Protein AF-A0A820N587-F1 (afdb_monomer)

InterPro domains:
  IPR019580 Pre-mRNA-processing-splicing factor 8, U6-snRNA-binding [PF10596] (74-137)
  IPR027652 Pre-mRNA-processing-splicing factor 8 [PTHR11140] (1-137)

Foldseek 3Di:
DVQADDPVVQAVFQVVLVVVVVVVCVVCVVVVHDDDVVNCVVQQQGHFQRPVLVVDPCNVVVVPVPPVLVVLLCCVVVDVDDDPPSRDDCNRRNDNGDCPVVVVVVCVVCVHPVSVCVVDCVVVVVDPDPPPDDDDD

Solvent-accessible surface area (backbone atoms only — not comparable to full-atom values): 8534 Å² total; per-residue (Å²): 111,93,68,52,82,55,66,69,61,48,52,58,46,16,56,53,51,52,50,52,49,53,50,53,52,49,54,23,54,76,68,75,44,80,83,56,69,78,85,38,58,96,46,34,84,37,40,78,54,21,53,51,41,80,73,43,92,58,46,79,62,52,72,71,64,71,67,54,60,62,57,44,52,53,36,66,84,77,38,90,73,82,64,95,60,37,90,61,48,56,85,72,41,26,74,89,71,64,60,66,64,55,54,55,52,50,39,51,75,57,55,30,68,69,51,49,43,72,78,50,68,54,75,78,69,68,62,95,61,78,77,91,70,78,81,90,130

Sequence (137 aa):
YRYIMPWEAEFIDSQRVWAEYALKRQEANTQNKRLTLEDLEDSWDRGIPRINTLFQKDRHVLAYDKGWRVRTDFKQYQILKQNPFWWTHQRHDGKLWNLNNYRTDMIQALGGVEGILEHTLFKGTYFATWEGLFWEK

Radius of gyration: 21.22 Å; Cα contacts (8 Å, |Δi|>4): 85; chains: 1; bounding box: 51×33×61 Å

Nearest PDB structures (foldseek):
  8qzs-assembly1_A  TM=9.861E-01  e=3.759E-20  Homo sapiens
  8h6l-assembly1_5B  TM=9.838E-01  e=3.303E-20  Homo sapiens
  8h6j-assembly1_5B  TM=9.639E-01  e=1.284E-19  Homo sapiens
  7b9v-assembly1_A  TM=9.276E-01  e=9.403E-17  Saccharomyces cerevisiae
  6j6q-assembly1_A  TM=9.308E-01  e=5.390E-16  Saccharomyces cerevisiae S288C

Organism: NCBI:txid433720

pLDDT: mean 95.93, std 2.63, range [80.19, 98.25]

Secondary structure (DSSP, 8-state):
-TTS--HHHHHHHHHHHHHHHHHHHHHHHHTTPPP-SGGGGGGTT-TTTTGGGGG-TTHHHHTT--SHHHHHHGGGGT-SS--TTTT--HHHH------HHHHHHHHHHTTHHHHHHTTTTGGGGT-S-STT-----

Structure (mmCIF, N/CA/C/O backbone):
data_AF-A0A820N587-F1
#
_entry.id   AF-A0A820N587-F1
#
loop_
_atom_site.group_PDB
_atom_site.id
_atom_site.type_symbol
_atom_site.label_atom_id
_atom_site.label_alt_id
_atom_site.label_comp_id
_atom_site.label_asym_id
_atom_site.label_entity_id
_atom_site.label_seq_id
_atom_site.pdbx_PDB_ins_code
_atom_site.Cartn_x
_atom_site.Cartn_y
_atom_site.Cartn_z
_atom_site.occupancy
_atom_site.B_iso_or_equiv
_atom_site.auth_seq_id
_atom_site.auth_comp_id
_atom_site.auth_asym_id
_atom_site.auth_atom_id
_atom_site.pdbx_PDB_model_num
ATOM 1 N N . TYR A 1 1 ? 1.524 -13.114 -10.065 1.00 85.94 1 TYR A N 1
ATOM 2 C CA . TYR A 1 1 ? 1.015 -13.578 -8.756 1.00 85.94 1 TYR A CA 1
ATOM 3 C C . TYR A 1 1 ? 2.045 -13.439 -7.631 1.00 85.94 1 TYR A C 1
ATOM 5 O O . TYR A 1 1 ? 1.678 -12.941 -6.584 1.00 85.94 1 TYR A O 1
ATOM 13 N N . ARG A 1 2 ? 3.334 -13.766 -7.848 1.00 93.94 2 ARG A N 1
ATOM 14 C CA . ARG A 1 2 ? 4.412 -13.759 -6.826 1.00 93.94 2 ARG A CA 1
ATOM 15 C C . ARG A 1 2 ? 4.535 -12.510 -5.925 1.00 93.94 2 ARG A C 1
ATOM 17 O O . ARG A 1 2 ? 4.994 -12.638 -4.801 1.00 93.94 2 ARG A O 1
ATOM 24 N N . TYR A 1 3 ? 4.150 -11.328 -6.406 1.00 95.06 3 TYR A N 1
ATOM 25 C CA . TYR A 1 3 ? 4.301 -10.049 -5.688 1.00 95.06 3 TYR A CA 1
ATOM 26 C C . TYR A 1 3 ? 3.053 -9.609 -4.911 1.00 95.06 3 TYR A C 1
ATOM 28 O O . TYR A 1 3 ? 3.021 -8.505 -4.377 1.00 95.06 3 TYR A O 1
ATOM 36 N N . ILE A 1 4 ? 2.009 -10.439 -4.882 1.00 95.38 4 ILE A N 1
ATOM 37 C CA . ILE A 1 4 ? 0.808 -10.204 -4.081 1.00 95.38 4 ILE A CA 1
ATOM 38 C C . ILE A 1 4 ? 0.738 -11.327 -3.056 1.00 95.38 4 ILE A C 1
ATOM 40 O O . ILE A 1 4 ? 0.780 -12.502 -3.421 1.00 95.38 4 ILE A O 1
ATOM 44 N N . MET A 1 5 ? 0.652 -10.958 -1.780 1.00 95.06 5 MET A N 1
ATOM 45 C CA . MET A 1 5 ? 0.540 -11.932 -0.705 1.00 95.06 5 MET A CA 1
ATOM 46 C C . MET A 1 5 ? -0.827 -12.637 -0.779 1.00 95.06 5 MET A C 1
ATOM 48 O O . MET A 1 5 ? -1.844 -11.970 -0.990 1.00 95.06 5 MET A O 1
ATOM 52 N N . PRO A 1 6 ? -0.881 -13.972 -0.628 1.00 97.56 6 PRO A N 1
ATOM 53 C CA . PRO A 1 6 ? -2.147 -14.684 -0.516 1.00 97.56 6 PRO A CA 1
ATOM 54 C C . PRO A 1 6 ? -2.947 -14.224 0.707 1.00 97.56 6 PRO A C 1
ATOM 56 O O . PRO A 1 6 ? -2.376 -13.931 1.757 1.00 97.56 6 PRO A O 1
ATOM 59 N N . TRP A 1 7 ? -4.277 -14.236 0.597 1.00 97.75 7 TRP A N 1
ATOM 60 C CA . TRP A 1 7 ? -5.169 -13.812 1.681 1.00 97.75 7 TRP A CA 1
ATOM 61 C C . TRP A 1 7 ? -4.983 -14.603 2.975 1.00 97.75 7 TRP A C 1
ATOM 63 O O . TRP A 1 7 ? -5.013 -14.017 4.048 1.00 97.75 7 TRP A O 1
ATOM 73 N N . GLU A 1 8 ? -4.756 -15.914 2.888 1.00 97.94 8 GLU A N 1
ATOM 74 C CA . GLU A 1 8 ? -4.503 -16.751 4.065 1.00 97.94 8 GLU A CA 1
ATOM 75 C C . GLU A 1 8 ? -3.287 -16.256 4.862 1.00 97.94 8 GLU A C 1
ATOM 77 O O . GLU A 1 8 ? -3.376 -16.063 6.074 1.00 97.94 8 GLU A O 1
ATOM 82 N N . ALA A 1 9 ? -2.184 -15.958 4.170 1.00 97.06 9 ALA A N 1
ATOM 83 C CA . ALA A 1 9 ? -0.983 -15.412 4.790 1.00 97.06 9 ALA A CA 1
ATOM 84 C C . ALA A 1 9 ? -1.231 -14.013 5.380 1.00 97.06 9 ALA A C 1
ATOM 86 O O . ALA A 1 9 ? -0.821 -13.757 6.508 1.00 97.06 9 ALA A O 1
ATOM 87 N N . GLU A 1 10 ? -1.952 -13.140 4.669 1.00 97.69 10 GLU A N 1
ATOM 88 C CA . GLU A 1 10 ? -2.341 -11.814 5.175 1.00 97.69 10 GLU A CA 1
ATOM 89 C C . GLU A 1 10 ? -3.210 -11.901 6.440 1.00 97.69 10 GLU A C 1
ATOM 91 O O . GLU A 1 10 ? -3.024 -11.121 7.373 1.00 97.69 10 GLU A O 1
ATOM 96 N N . PHE A 1 11 ? -4.151 -12.848 6.514 1.00 98.25 11 PHE A N 1
ATOM 97 C CA . PHE A 1 11 ? -5.018 -13.010 7.683 1.00 98.25 11 PHE A CA 1
ATOM 98 C C . PHE A 1 11 ? -4.263 -13.542 8.898 1.00 98.25 11 PHE A C 1
ATOM 100 O O . PHE A 1 11 ? -4.426 -12.999 9.993 1.00 98.25 11 PHE A O 1
ATOM 107 N N . ILE A 1 12 ? -3.421 -14.561 8.708 1.00 98.06 12 ILE A N 1
ATOM 108 C CA . ILE A 1 12 ? -2.565 -15.103 9.772 1.00 98.06 12 ILE A CA 1
ATOM 109 C C . ILE A 1 12 ? -1.626 -14.009 10.282 1.00 98.06 12 ILE A C 1
ATOM 111 O O . ILE A 1 12 ? -1.506 -13.787 11.489 1.00 98.06 12 ILE A O 1
ATOM 115 N N . ASP A 1 13 ? -0.999 -13.279 9.362 1.00 97.56 13 ASP A N 1
ATOM 116 C CA . ASP A 1 13 ? -0.091 -12.205 9.721 1.00 97.56 13 ASP A CA 1
ATOM 117 C C . ASP A 1 13 ? -0.801 -11.054 10.434 1.00 97.56 13 ASP A C 1
ATOM 119 O O . ASP A 1 13 ? -0.298 -10.536 11.427 1.00 97.56 13 ASP A O 1
ATOM 123 N N . SER A 1 14 ? -2.003 -10.692 9.984 1.00 97.88 14 SER A N 1
ATOM 124 C CA . SER A 1 14 ? -2.812 -9.650 10.608 1.00 97.88 14 SER A CA 1
ATOM 125 C C . SER A 1 14 ? -3.123 -9.950 12.069 1.00 97.88 14 SER A C 1
ATOM 127 O O . SER A 1 14 ? -2.969 -9.069 12.914 1.00 97.88 14 SER A O 1
ATOM 129 N N . GLN A 1 15 ? -3.508 -11.187 12.394 1.00 97.44 15 GLN A N 1
ATOM 130 C CA . GLN A 1 15 ? -3.769 -11.578 13.782 1.00 97.44 15 GLN A CA 1
ATOM 131 C C . GLN A 1 15 ? -2.530 -11.381 14.658 1.00 97.44 15 GLN A C 1
ATOM 133 O O . GLN A 1 15 ? -2.620 -10.779 15.728 1.00 97.44 15 GLN A O 1
ATOM 138 N N . ARG A 1 16 ? -1.366 -11.830 14.176 1.00 97.12 16 ARG A N 1
ATOM 139 C CA . ARG A 1 16 ? -0.091 -11.680 14.882 1.00 97.12 16 ARG A CA 1
ATOM 140 C C . ARG A 1 16 ? 0.281 -10.208 15.070 1.00 97.12 16 ARG A C 1
ATOM 142 O O . ARG A 1 16 ? 0.550 -9.777 16.185 1.00 97.12 16 ARG A O 1
ATOM 149 N N . VAL A 1 17 ? 0.239 -9.432 13.993 1.00 97.19 17 VAL A N 1
ATOM 150 C CA . VAL A 1 17 ? 0.629 -8.018 13.961 1.00 97.19 17 VAL A CA 1
ATOM 151 C C . VAL A 1 17 ? -0.251 -7.164 14.880 1.00 97.19 17 VAL A C 1
ATOM 153 O O . VAL A 1 17 ? 0.259 -6.337 15.637 1.00 97.19 17 VAL A O 1
ATOM 156 N N . TRP A 1 18 ? -1.568 -7.384 14.878 1.00 97.69 18 TRP A N 1
ATOM 157 C CA . TRP A 1 18 ? -2.480 -6.658 15.766 1.00 97.69 18 TRP A CA 1
ATOM 158 C C . TRP A 1 18 ? -2.376 -7.102 17.232 1.00 97.69 18 TRP A C 1
ATOM 160 O O . TRP A 1 18 ? -2.539 -6.264 18.122 1.00 97.69 18 TRP A O 1
ATOM 170 N N . ALA A 1 19 ? -2.055 -8.372 17.502 1.00 97.19 19 ALA A N 1
ATOM 171 C CA . ALA A 1 19 ? -1.766 -8.843 18.857 1.00 97.19 19 ALA A CA 1
ATOM 172 C C . ALA A 1 19 ? -0.478 -8.212 19.415 1.00 97.19 19 ALA A C 1
ATOM 174 O O . ALA A 1 19 ? -0.480 -7.684 20.527 1.00 97.19 19 ALA A O 1
ATOM 175 N N . GLU A 1 20 ? 0.596 -8.183 18.620 1.00 96.25 20 GLU A N 1
ATOM 176 C CA . GLU A 1 20 ? 1.856 -7.516 18.971 1.00 96.25 20 GLU A CA 1
ATOM 177 C C . GLU A 1 20 ? 1.647 -6.014 19.218 1.00 96.25 20 GLU A C 1
ATOM 179 O O . GLU A 1 20 ? 2.131 -5.471 20.212 1.00 96.25 20 GLU A O 1
ATOM 184 N N . TYR A 1 21 ? 0.869 -5.340 18.362 1.00 96.56 21 TYR A N 1
ATOM 185 C CA . TYR A 1 21 ? 0.503 -3.936 18.562 1.00 96.56 21 TYR A CA 1
ATOM 186 C C . TYR A 1 21 ? -0.234 -3.707 19.890 1.00 96.56 21 TYR A C 1
ATOM 188 O O . TYR A 1 21 ? 0.055 -2.737 20.594 1.00 96.56 21 TYR A O 1
ATOM 196 N N . ALA A 1 22 ? -1.179 -4.582 20.251 1.00 96.12 22 ALA A N 1
ATOM 197 C CA . ALA A 1 22 ? -1.929 -4.460 21.499 1.00 96.12 22 ALA A CA 1
ATOM 198 C C . ALA A 1 22 ? -1.013 -4.561 22.731 1.00 96.12 22 ALA A C 1
ATOM 200 O O . ALA A 1 22 ? -1.146 -3.745 23.647 1.00 96.12 22 ALA A O 1
ATOM 201 N N . LEU A 1 23 ? -0.052 -5.492 22.715 1.00 96.12 23 LEU A N 1
ATOM 202 C CA . LEU A 1 23 ? 0.957 -5.641 23.769 1.00 96.12 23 LEU A CA 1
ATOM 203 C C . LEU A 1 23 ? 1.859 -4.405 23.862 1.00 96.12 23 LEU A C 1
ATOM 205 O O . LEU A 1 23 ? 1.931 -3.785 24.922 1.00 96.12 23 LEU A O 1
ATOM 209 N N . LYS A 1 24 ? 2.446 -3.964 22.740 1.00 95.06 24 LYS A N 1
ATOM 210 C CA . LYS A 1 24 ? 3.291 -2.755 22.689 1.00 95.06 24 LYS A CA 1
ATOM 211 C C . LYS A 1 24 ? 2.551 -1.515 23.192 1.00 95.06 24 LYS A C 1
ATOM 213 O O . LYS A 1 24 ? 3.102 -0.697 23.925 1.00 95.06 24 LYS A O 1
ATOM 218 N N . ARG A 1 25 ? 1.270 -1.371 22.839 1.00 94.94 25 ARG A N 1
ATOM 219 C CA . ARG A 1 25 ? 0.427 -0.271 23.323 1.00 94.94 25 ARG A CA 1
ATOM 220 C C . ARG A 1 25 ? 0.199 -0.348 24.834 1.00 94.94 25 ARG A C 1
ATOM 222 O O . ARG A 1 25 ? 0.192 0.691 25.492 1.00 94.94 25 ARG A O 1
ATOM 229 N N . GLN A 1 26 ? -0.012 -1.543 25.380 1.00 95.44 26 GLN A N 1
ATOM 230 C CA . GLN A 1 26 ? -0.169 -1.737 26.820 1.00 95.44 26 GLN A CA 1
ATOM 231 C C . GLN A 1 26 ? 1.123 -1.389 27.569 1.00 95.44 26 GLN A C 1
ATOM 233 O O . GLN A 1 26 ? 1.063 -0.650 28.547 1.00 95.44 26 GLN A O 1
ATOM 238 N N . GLU A 1 27 ? 2.275 -1.849 27.082 1.00 94.88 27 GLU A N 1
ATOM 239 C CA . GLU A 1 27 ? 3.596 -1.541 27.646 1.00 94.88 27 GLU A CA 1
ATOM 240 C C . GLU A 1 27 ? 3.929 -0.046 27.588 1.00 94.88 27 GLU A C 1
ATOM 242 O O . GLU A 1 27 ? 4.431 0.529 28.554 1.00 94.88 27 GLU A O 1
ATOM 247 N N . ALA A 1 28 ? 3.605 0.621 26.479 1.00 94.50 28 ALA A N 1
ATOM 248 C CA . ALA A 1 28 ? 3.775 2.065 26.365 1.00 94.50 28 ALA A CA 1
ATOM 249 C C . ALA A 1 28 ? 2.920 2.801 27.410 1.00 94.50 28 ALA A C 1
ATOM 251 O O . ALA A 1 28 ? 3.418 3.683 28.110 1.00 94.50 28 ALA A O 1
ATOM 252 N N . ASN A 1 29 ? 1.661 2.386 27.589 1.00 94.31 29 ASN A N 1
ATOM 253 C CA . ASN A 1 29 ? 0.768 2.977 28.584 1.00 94.31 29 ASN A CA 1
ATOM 254 C C . ASN A 1 29 ? 1.250 2.742 30.025 1.00 94.31 29 ASN A C 1
ATOM 256 O O . ASN A 1 29 ? 1.186 3.669 30.828 1.00 94.31 29 ASN A O 1
ATOM 260 N N . THR A 1 30 ? 1.753 1.549 30.371 1.00 95.75 30 THR A N 1
ATOM 261 C CA . THR A 1 30 ? 2.289 1.285 31.723 1.00 95.75 30 THR A CA 1
ATOM 262 C C . THR A 1 30 ? 3.548 2.099 32.009 1.00 95.75 30 THR A C 1
ATOM 264 O O . THR A 1 30 ? 3.764 2.516 33.144 1.00 95.75 30 THR A O 1
ATOM 267 N N . GLN A 1 31 ? 4.344 2.392 30.980 1.00 95.19 31 GLN A N 1
ATOM 268 C CA . GLN A 1 31 ? 5.505 3.279 31.068 1.00 95.19 31 GLN A CA 1
ATOM 269 C C . GLN A 1 31 ? 5.149 4.773 30.952 1.00 95.19 31 GLN A C 1
ATOM 271 O O . GLN A 1 31 ? 6.056 5.604 30.965 1.00 95.19 31 GLN A O 1
ATOM 276 N N . ASN A 1 32 ? 3.864 5.135 30.821 1.00 93.75 32 ASN A N 1
ATOM 277 C CA . ASN A 1 32 ? 3.400 6.496 30.510 1.00 93.75 32 ASN A CA 1
ATOM 278 C C . ASN A 1 32 ? 4.105 7.118 29.286 1.00 93.75 32 ASN A C 1
ATOM 280 O O . ASN A 1 32 ? 4.320 8.329 29.214 1.00 93.75 32 ASN A O 1
ATOM 284 N N . LYS A 1 33 ? 4.470 6.282 28.312 1.00 94.06 33 LYS A N 1
ATOM 285 C CA . LYS A 1 33 ? 5.069 6.681 27.042 1.00 94.06 33 LYS A CA 1
ATOM 286 C C . LYS A 1 33 ? 4.030 6.639 25.935 1.00 94.06 33 LYS A C 1
ATOM 288 O O . LYS A 1 33 ? 3.088 5.850 25.941 1.00 94.06 33 LYS A O 1
ATOM 293 N N . ARG A 1 34 ? 4.231 7.490 24.936 1.00 90.06 34 ARG A N 1
ATOM 294 C CA . ARG A 1 34 ? 3.460 7.447 23.699 1.00 90.06 34 ARG A CA 1
ATOM 295 C C . ARG A 1 34 ? 4.183 6.549 22.701 1.00 90.06 34 ARG A C 1
ATOM 297 O O . ARG A 1 34 ? 5.338 6.811 22.399 1.00 90.06 34 ARG A O 1
ATOM 304 N N . LEU A 1 35 ? 3.468 5.567 22.160 1.00 90.88 35 LEU A N 1
ATOM 305 C CA . LEU A 1 35 ? 3.946 4.730 21.059 1.00 90.88 35 LEU A CA 1
ATOM 306 C C . LEU A 1 35 ? 4.252 5.604 19.828 1.00 90.88 35 LEU A C 1
ATOM 308 O O . LEU A 1 35 ? 3.393 6.394 19.402 1.00 90.88 35 LEU A O 1
ATOM 312 N N . THR A 1 36 ? 5.462 5.492 19.286 1.00 89.44 36 THR A N 1
AT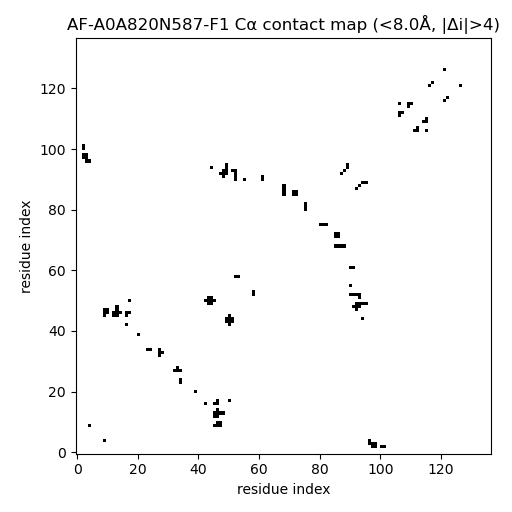OM 313 C CA . THR A 1 36 ? 5.916 6.261 18.118 1.00 89.44 36 THR A CA 1
ATOM 314 C C . THR A 1 36 ? 5.823 5.425 16.838 1.00 89.44 36 THR A C 1
ATOM 316 O O . THR A 1 36 ? 5.377 4.278 16.856 1.00 89.44 36 THR A O 1
ATOM 319 N N . LEU A 1 37 ? 6.170 6.027 15.693 1.00 86.88 37 LEU A N 1
ATOM 320 C CA . LEU A 1 37 ? 6.282 5.288 14.430 1.00 86.88 37 LEU A CA 1
ATOM 321 C C . LEU A 1 37 ? 7.406 4.244 14.477 1.00 86.88 37 LEU A C 1
ATOM 323 O O . LEU A 1 37 ? 7.238 3.159 13.931 1.00 86.88 37 LEU A O 1
ATOM 327 N N . GLU A 1 38 ? 8.520 4.580 15.128 1.00 89.12 38 GLU A N 1
ATOM 328 C CA . GLU A 1 38 ? 9.734 3.756 15.205 1.00 89.12 38 GLU A CA 1
ATOM 329 C C . GLU A 1 38 ? 9.438 2.406 15.873 1.00 89.12 38 GLU A C 1
ATOM 331 O O . GLU A 1 38 ? 9.885 1.362 15.409 1.00 89.12 38 GLU A O 1
ATOM 336 N N . ASP A 1 39 ? 8.566 2.398 16.886 1.00 89.12 39 ASP A N 1
ATOM 337 C CA . ASP A 1 39 ? 8.148 1.177 17.585 1.00 89.12 39 ASP A CA 1
ATOM 338 C C . ASP A 1 39 ? 7.390 0.175 16.683 1.00 89.12 39 ASP A C 1
ATOM 340 O O . ASP A 1 39 ? 7.192 -0.988 17.063 1.00 89.12 39 ASP A O 1
ATOM 344 N N . LEU A 1 40 ? 6.912 0.617 15.513 1.00 92.19 40 LEU A N 1
ATOM 345 C CA . LEU A 1 40 ? 6.059 -0.138 14.588 1.00 92.19 40 LEU A CA 1
ATOM 346 C C . LEU A 1 40 ? 6.622 -0.220 13.163 1.00 92.19 40 LEU A C 1
ATOM 348 O O . LEU A 1 40 ? 5.902 -0.632 12.253 1.00 92.19 40 LEU A O 1
ATOM 352 N N . GLU A 1 41 ? 7.882 0.155 12.950 1.00 90.75 41 GLU A N 1
ATOM 353 C CA . GLU A 1 41 ? 8.483 0.203 11.613 1.00 90.75 41 GLU A CA 1
ATOM 354 C C . GLU A 1 41 ? 8.467 -1.174 10.922 1.00 90.75 41 GLU A C 1
ATOM 356 O O . GLU A 1 41 ? 8.027 -1.295 9.776 1.00 90.75 41 GLU A O 1
ATOM 361 N N . ASP A 1 42 ? 8.780 -2.240 11.665 1.00 90.62 42 ASP A N 1
ATOM 362 C CA . ASP A 1 42 ? 8.779 -3.628 11.171 1.00 90.62 42 ASP A CA 1
ATOM 363 C C . ASP A 1 42 ? 7.401 -4.134 10.703 1.00 90.62 42 ASP A C 1
ATOM 365 O O . ASP A 1 42 ? 7.292 -5.109 9.948 1.00 90.62 42 ASP A O 1
ATOM 369 N N . SER A 1 43 ? 6.320 -3.510 11.181 1.00 93.25 43 SER A N 1
ATOM 370 C CA . SER A 1 43 ? 4.939 -3.900 10.884 1.00 93.25 43 SER A CA 1
ATOM 371 C C . SER A 1 43 ? 4.132 -2.821 10.169 1.00 93.25 43 SER A C 1
ATOM 373 O O . SER A 1 43 ? 2.921 -2.974 9.995 1.00 93.25 43 SER A O 1
ATOM 375 N N . TRP A 1 44 ? 4.798 -1.771 9.685 1.00 94.19 44 TRP A N 1
ATOM 376 C CA . TRP A 1 44 ? 4.169 -0.560 9.164 1.00 94.19 44 TRP A CA 1
ATOM 377 C C . TRP A 1 44 ? 3.123 -0.827 8.072 1.00 94.19 44 TRP A C 1
ATOM 379 O O . TRP A 1 44 ? 1.975 -0.382 8.165 1.00 94.19 44 TRP A O 1
ATOM 389 N N . ASP A 1 45 ? 3.498 -1.619 7.068 1.00 94.62 45 ASP A N 1
ATOM 390 C CA . ASP A 1 45 ? 2.652 -1.970 5.922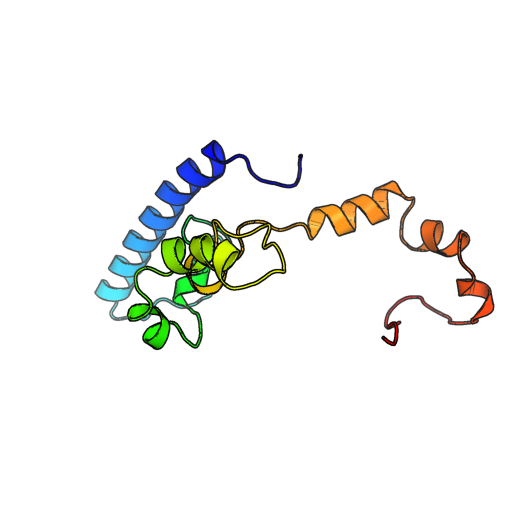 1.00 94.62 45 ASP A CA 1
ATOM 391 C C . ASP A 1 45 ? 1.935 -3.322 6.092 1.00 94.62 45 ASP A C 1
ATOM 393 O O . ASP A 1 45 ? 1.501 -3.925 5.109 1.00 94.62 45 ASP A O 1
ATOM 397 N N . ARG A 1 46 ? 1.796 -3.816 7.329 1.00 96.06 46 ARG A N 1
ATOM 398 C CA . ARG A 1 46 ? 1.211 -5.132 7.630 1.00 96.06 46 ARG A CA 1
ATOM 399 C C . ARG A 1 46 ? -0.136 -5.019 8.336 1.00 96.06 46 ARG A C 1
ATOM 401 O O . ARG A 1 46 ? -0.498 -3.976 8.884 1.00 96.06 46 ARG A O 1
ATOM 408 N N . GLY A 1 47 ? -0.878 -6.123 8.308 1.00 96.75 47 GLY A N 1
ATOM 409 C CA . GLY A 1 47 ? -2.184 -6.259 8.947 1.00 96.75 47 GLY A CA 1
ATOM 410 C C . GLY A 1 47 ? -3.366 -5.817 8.086 1.00 96.75 47 GLY A C 1
ATOM 411 O O . GLY A 1 47 ? -3.215 -5.108 7.090 1.00 96.75 47 GLY A O 1
ATOM 412 N N . ILE A 1 48 ? -4.554 -6.272 8.481 1.00 96.94 48 ILE A N 1
ATOM 413 C CA . ILE A 1 48 ? -5.847 -5.892 7.913 1.00 96.94 48 ILE A CA 1
ATOM 414 C C . ILE A 1 48 ? -6.767 -5.491 9.079 1.00 96.94 48 ILE A C 1
ATOM 416 O O . ILE A 1 48 ? -7.185 -6.366 9.840 1.00 96.94 48 ILE A O 1
ATOM 420 N N . PRO A 1 49 ? -7.114 -4.196 9.220 1.00 97.19 49 PRO A N 1
ATOM 421 C CA . PRO A 1 49 ? -6.577 -3.039 8.485 1.00 97.19 49 PRO A CA 1
ATOM 422 C C . PRO A 1 49 ? -5.057 -2.869 8.650 1.00 97.19 49 PRO A C 1
ATOM 424 O O . PRO A 1 49 ? -4.481 -3.393 9.603 1.00 97.19 49 PRO A O 1
ATOM 427 N N . ARG A 1 50 ? -4.402 -2.136 7.742 1.00 97.81 50 ARG A N 1
ATOM 428 C CA . ARG A 1 50 ? -2.954 -1.867 7.832 1.00 97.81 50 ARG A CA 1
ATOM 429 C C . ARG A 1 50 ? -2.628 -1.023 9.067 1.00 97.81 50 ARG A C 1
ATOM 431 O O . ARG A 1 50 ? -3.314 -0.031 9.321 1.00 97.81 50 ARG A O 1
ATOM 438 N N . ILE A 1 51 ? -1.565 -1.361 9.799 1.00 96.75 51 ILE A N 1
ATOM 439 C CA . ILE A 1 51 ? -1.175 -0.648 11.032 1.00 96.75 51 ILE A CA 1
ATOM 440 C C . ILE A 1 51 ? -0.924 0.843 10.788 1.00 96.75 51 ILE A C 1
ATOM 442 O O . ILE A 1 51 ? -1.353 1.680 11.587 1.00 96.75 51 ILE A O 1
ATOM 446 N N . ASN A 1 52 ? -0.290 1.198 9.669 1.00 95.62 52 ASN A N 1
ATOM 447 C CA . ASN A 1 52 ? -0.003 2.592 9.327 1.00 95.62 52 ASN A CA 1
ATOM 448 C C . ASN A 1 52 ? -1.252 3.498 9.261 1.00 95.62 52 ASN A C 1
ATOM 450 O O . ASN A 1 52 ? -1.137 4.718 9.404 1.00 95.62 52 ASN A O 1
ATOM 454 N N . THR A 1 53 ? -2.460 2.936 9.125 1.00 96.12 53 THR A N 1
ATOM 455 C CA . THR A 1 53 ? -3.713 3.710 9.119 1.00 96.12 53 THR A CA 1
ATOM 456 C C . THR A 1 53 ? -3.966 4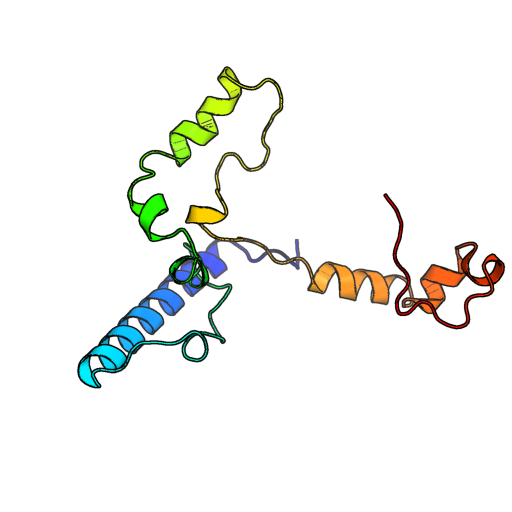.433 10.448 1.00 96.12 53 THR A C 1
ATOM 458 O O . THR A 1 53 ? -4.593 5.493 10.466 1.00 96.12 53 THR A O 1
ATOM 461 N N . LEU A 1 54 ? -3.389 3.949 11.555 1.00 94.62 54 LEU A N 1
ATOM 462 C CA . LEU A 1 54 ? -3.472 4.573 12.880 1.00 94.62 54 LEU A CA 1
ATOM 463 C C . LEU A 1 54 ? -2.8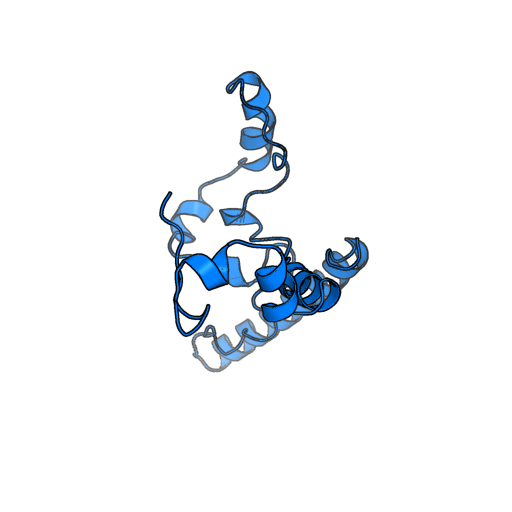15 5.961 12.954 1.00 94.62 54 LEU A C 1
ATOM 465 O O . LEU A 1 54 ? -3.167 6.763 13.830 1.00 94.62 54 LEU A O 1
ATOM 469 N N . PHE A 1 55 ? -1.876 6.239 12.047 1.00 94.12 55 PHE A N 1
ATOM 470 C CA . PHE A 1 55 ? -1.055 7.452 12.010 1.00 94.12 55 PHE A CA 1
ATOM 471 C C . PHE A 1 55 ? -1.453 8.409 10.878 1.00 94.12 55 PHE A C 1
ATOM 473 O O . PHE A 1 55 ? -0.732 9.359 10.575 1.00 94.12 55 PHE A O 1
ATOM 480 N N . GLN A 1 56 ? -2.613 8.192 10.251 1.00 94.00 56 GLN A N 1
ATOM 481 C CA . GLN A 1 56 ? -3.134 9.109 9.242 1.00 94.00 56 GLN A CA 1
ATOM 482 C C . GLN A 1 56 ? -3.480 10.478 9.837 1.00 94.00 56 GLN A C 1
ATOM 484 O O . GLN A 1 56 ? -4.048 10.574 10.928 1.00 94.00 56 GLN A O 1
ATOM 489 N N . LYS A 1 57 ? -3.222 11.537 9.057 1.00 94.50 57 LYS A N 1
ATOM 490 C CA . LYS A 1 57 ? -3.551 12.926 9.419 1.00 94.50 57 LYS A CA 1
ATOM 491 C C . LYS A 1 57 ? -5.041 13.098 9.753 1.00 94.50 57 LYS A C 1
ATOM 493 O O . LYS A 1 57 ? -5.376 13.687 10.775 1.00 94.50 57 LYS A O 1
ATOM 498 N N . ASP A 1 58 ? -5.921 12.492 8.955 1.00 94.44 58 ASP A N 1
ATOM 499 C CA . ASP A 1 58 ? -7.376 12.694 9.040 1.00 94.44 58 ASP A CA 1
ATOM 500 C C . ASP A 1 58 ? -8.112 11.615 9.857 1.00 94.44 58 ASP A C 1
ATOM 502 O O . ASP A 1 58 ? -9.341 11.518 9.798 1.00 94.44 58 ASP A O 1
ATOM 506 N N . ARG A 1 59 ? -7.399 10.795 10.647 1.00 94.88 59 ARG A N 1
ATOM 507 C CA . ARG A 1 59 ? -7.992 9.647 11.369 1.00 94.88 59 ARG A CA 1
ATOM 508 C C . ARG A 1 59 ? -9.192 10.024 12.248 1.00 94.88 59 ARG A C 1
ATOM 510 O O . ARG A 1 59 ? -10.135 9.252 12.391 1.00 94.88 59 ARG A O 1
ATOM 517 N N . HIS A 1 60 ? -9.161 11.224 12.830 1.00 95.50 60 HIS A N 1
ATOM 518 C CA . HIS A 1 60 ? -10.211 11.719 13.718 1.00 95.50 60 HIS A CA 1
ATOM 519 C C . HIS A 1 60 ? -11.510 12.022 12.963 1.00 95.50 60 HIS A C 1
ATOM 521 O O . HIS A 1 60 ? -12.588 11.795 13.501 1.00 95.50 60 HIS A O 1
ATOM 527 N N . VAL A 1 61 ? -11.415 12.466 11.708 1.00 96.25 61 VAL A N 1
ATOM 528 C CA . VAL A 1 61 ? -12.578 12.681 10.835 1.00 96.25 61 VAL A CA 1
ATOM 529 C C . VAL A 1 61 ? -13.099 11.340 10.317 1.00 96.25 61 VAL A C 1
ATOM 531 O O . VAL A 1 61 ? -14.302 11.091 10.334 1.00 96.25 61 VAL A O 1
ATOM 534 N N . LEU A 1 62 ? -12.195 10.434 9.929 1.00 96.50 62 LEU A N 1
ATOM 535 C CA . LEU A 1 62 ? -12.551 9.103 9.418 1.00 96.50 62 LEU A CA 1
ATOM 536 C C . LEU A 1 62 ? -13.280 8.231 10.444 1.00 96.50 62 LEU A C 1
ATOM 538 O O . LEU A 1 62 ? -14.058 7.361 10.058 1.00 96.50 62 LEU A O 1
ATOM 542 N N . ALA A 1 63 ? -13.109 8.493 11.742 1.00 96.25 63 ALA A N 1
ATOM 543 C CA . ALA A 1 63 ? -13.866 7.818 12.792 1.00 96.25 63 ALA A CA 1
ATOM 544 C C . ALA A 1 63 ? -15.394 7.959 12.619 1.00 96.25 63 ALA A C 1
ATOM 546 O O . ALA A 1 63 ? -16.129 7.042 13.002 1.00 96.25 63 ALA A O 1
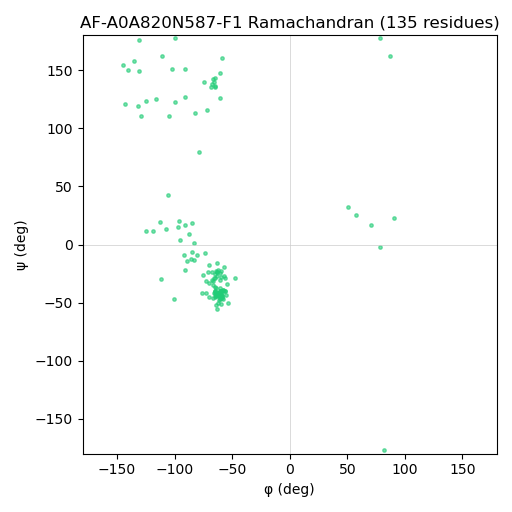ATOM 547 N N . TYR A 1 64 ? -15.860 9.054 12.007 1.00 97.50 64 TYR A N 1
ATOM 548 C CA . TYR A 1 64 ? -17.275 9.333 11.738 1.00 97.50 64 TYR A CA 1
ATOM 549 C C . TYR A 1 64 ? -17.771 8.783 10.391 1.00 97.50 64 TYR A C 1
ATOM 551 O O . TYR A 1 64 ? -18.980 8.693 10.179 1.00 97.50 64 TYR A O 1
ATOM 559 N N . ASP A 1 65 ? -16.875 8.379 9.488 1.00 97.50 65 ASP A N 1
ATOM 560 C CA . ASP A 1 65 ? -17.236 7.842 8.172 1.00 97.50 65 ASP A CA 1
ATOM 561 C C . ASP A 1 65 ? -17.683 6.373 8.277 1.00 97.50 65 ASP A C 1
ATOM 563 O O . ASP A 1 65 ? -16.925 5.425 8.053 1.00 97.50 65 ASP A O 1
ATOM 567 N N . LYS A 1 66 ? -18.939 6.176 8.689 1.00 97.75 66 LYS A N 1
ATOM 568 C CA . LYS A 1 66 ? -19.573 4.856 8.810 1.00 97.75 66 LYS A CA 1
ATOM 569 C C . LYS A 1 66 ? -20.300 4.458 7.522 1.00 97.75 66 LYS A C 1
ATOM 571 O O . LYS A 1 66 ? -20.801 5.292 6.769 1.00 97.75 66 LYS A O 1
ATOM 576 N N . GLY A 1 67 ? -20.380 3.147 7.279 1.00 97.38 67 GLY A N 1
ATOM 577 C CA . GLY A 1 67 ? -21.077 2.586 6.113 1.00 97.38 67 GLY A CA 1
ATOM 578 C C . GLY A 1 67 ? -20.375 2.838 4.772 1.00 97.38 67 GLY A C 1
ATOM 579 O O . GLY A 1 67 ? -20.990 2.685 3.717 1.00 97.38 67 GLY A O 1
ATOM 580 N N . TRP A 1 68 ? -19.092 3.215 4.787 1.00 97.94 68 TRP A N 1
ATOM 581 C CA . TRP A 1 68 ? -18.338 3.577 3.585 1.00 97.94 68 TRP A CA 1
ATOM 582 C C . TRP A 1 68 ? -18.234 2.437 2.557 1.00 97.94 68 TRP A C 1
ATOM 584 O O . TRP A 1 68 ? -18.206 2.718 1.359 1.00 97.94 68 TRP A O 1
ATOM 594 N N . ARG A 1 69 ? -18.219 1.162 2.987 1.00 98.06 69 ARG A N 1
ATOM 595 C CA . ARG A 1 69 ? -18.143 -0.007 2.083 1.00 98.06 69 ARG A CA 1
ATOM 596 C C . ARG A 1 69 ? -19.364 -0.088 1.170 1.00 98.06 69 ARG A C 1
ATOM 598 O O . ARG A 1 69 ? -19.215 -0.028 -0.044 1.00 98.06 69 ARG A O 1
ATOM 605 N N . VAL A 1 70 ? -20.566 -0.116 1.753 1.00 98.00 70 VAL A N 1
ATOM 606 C CA . VAL A 1 70 ? -21.835 -0.141 0.998 1.00 98.00 70 VAL A CA 1
ATOM 607 C C . VAL A 1 70 ? -21.981 1.121 0.152 1.00 98.00 70 VAL A C 1
ATOM 609 O O . VAL A 1 70 ? -22.343 1.048 -1.017 1.00 98.00 70 VAL A O 1
ATOM 612 N N . ARG A 1 71 ? -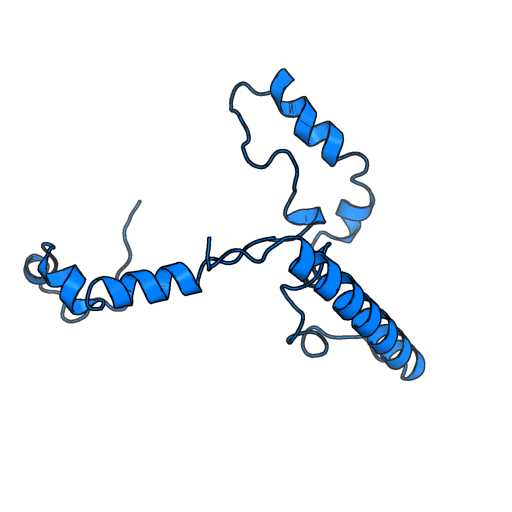21.619 2.287 0.706 1.00 97.88 71 ARG A N 1
ATOM 613 C CA . ARG A 1 71 ? -21.613 3.545 -0.053 1.00 97.88 71 ARG A CA 1
ATOM 614 C C . ARG A 1 71 ? -20.709 3.466 -1.287 1.00 97.88 71 ARG A C 1
ATOM 616 O O . ARG A 1 71 ? -21.061 4.022 -2.318 1.00 97.88 71 ARG A O 1
ATOM 623 N N . THR A 1 72 ? -19.551 2.810 -1.186 1.00 97.38 72 THR A N 1
ATOM 624 C CA . THR A 1 72 ? -18.601 2.653 -2.300 1.00 97.38 72 THR A CA 1
ATOM 625 C C . THR A 1 72 ? -19.114 1.668 -3.340 1.00 97.38 72 THR A C 1
ATOM 627 O O . THR A 1 72 ? -19.028 1.967 -4.528 1.00 97.38 72 THR A O 1
ATOM 630 N N . ASP A 1 73 ? -19.696 0.551 -2.911 1.00 97.56 73 ASP A N 1
ATOM 631 C CA . ASP A 1 73 ? -20.326 -0.430 -3.797 1.00 97.56 73 ASP A CA 1
ATOM 632 C C . ASP A 1 73 ? -21.489 0.186 -4.597 1.00 97.56 73 ASP A C 1
ATOM 634 O O . ASP A 1 73 ? -21.574 0.059 -5.819 1.00 97.56 73 ASP A O 1
ATOM 638 N N . PHE A 1 74 ? -22.335 0.985 -3.942 1.00 98.06 74 PHE A N 1
ATOM 639 C CA . PHE A 1 74 ? -23.491 1.618 -4.585 1.00 98.06 74 PHE A CA 1
ATOM 640 C C . PHE A 1 74 ? -23.125 2.778 -5.522 1.00 98.06 74 PHE A C 1
ATOM 642 O O . PHE A 1 74 ? -23.986 3.251 -6.268 1.00 98.06 74 PHE A O 1
ATOM 649 N N . LYS A 1 75 ? -21.853 3.207 -5.574 1.00 97.94 75 LYS A N 1
ATOM 650 C CA . LYS A 1 75 ? -21.408 4.201 -6.567 1.00 97.94 75 LYS A CA 1
ATOM 651 C C . LYS A 1 75 ? -21.608 3.729 -8.003 1.00 97.94 75 LYS A C 1
ATOM 653 O O . LYS A 1 75 ? -21.734 4.584 -8.872 1.00 97.94 75 LYS A O 1
ATOM 658 N N . GLN A 1 76 ? -21.696 2.422 -8.250 1.00 96.88 76 GLN A N 1
ATOM 659 C CA . GLN A 1 76 ? -22.002 1.878 -9.578 1.00 96.88 76 GLN A CA 1
ATOM 660 C C . GLN A 1 76 ? -23.337 2.388 -10.153 1.00 96.88 76 GLN A C 1
ATOM 662 O O . GLN A 1 76 ? -23.479 2.494 -11.365 1.00 96.88 76 GLN A O 1
ATOM 667 N N . TYR A 1 77 ? -24.292 2.760 -9.292 1.00 97.88 77 TYR A N 1
ATOM 668 C CA . TYR A 1 77 ? -25.594 3.301 -9.700 1.00 97.88 77 TYR A CA 1
ATOM 669 C C . TYR A 1 77 ? -25.613 4.833 -9.808 1.00 97.88 77 TYR A C 1
ATOM 671 O O . TYR A 1 77 ? -26.596 5.406 -10.263 1.00 97.88 77 TYR A O 1
ATOM 679 N N . GLN A 1 78 ? -24.549 5.508 -9.362 1.00 97.75 78 GLN A N 1
ATOM 680 C CA . GLN A 1 78 ? -24.449 6.973 -9.333 1.00 97.75 78 GLN A CA 1
ATOM 681 C C . GLN A 1 78 ? -23.414 7.511 -10.326 1.00 97.75 78 GLN A C 1
ATOM 683 O O . GLN A 1 78 ? -23.537 8.634 -10.807 1.00 97.75 78 GLN A O 1
ATOM 688 N N . ILE A 1 79 ? -22.368 6.733 -10.605 1.00 97.31 79 ILE A N 1
ATOM 689 C CA . ILE A 1 79 ? -21.209 7.130 -11.400 1.00 97.31 79 ILE A CA 1
ATOM 690 C C . ILE A 1 79 ? -21.048 6.129 -12.542 1.00 97.31 79 ILE A C 1
ATOM 692 O O . ILE A 1 79 ? -20.865 4.940 -12.305 1.00 97.31 79 ILE A O 1
ATOM 696 N N . LEU A 1 80 ? -21.041 6.626 -13.782 1.00 97.56 80 LEU A N 1
ATOM 697 C CA . LEU A 1 80 ? -20.897 5.788 -14.980 1.00 97.56 80 LEU A CA 1
ATOM 698 C C . LEU A 1 80 ? -19.520 5.104 -15.070 1.00 97.56 80 LEU A C 1
ATOM 700 O O . LEU A 1 80 ? -19.378 4.026 -15.642 1.00 97.56 80 LEU A O 1
ATOM 704 N N . LYS A 1 81 ? -18.484 5.734 -14.505 1.00 97.75 81 LYS A N 1
ATOM 705 C CA . LYS A 1 81 ? -17.132 5.173 -14.453 1.00 97.75 81 LYS A CA 1
ATOM 706 C C . LYS A 1 81 ? -17.071 4.016 -13.451 1.00 97.75 81 LYS A C 1
ATOM 708 O O . LYS A 1 81 ? -17.176 4.231 -12.245 1.00 97.75 81 LYS A O 1
ATOM 713 N N . GLN A 1 82 ? -16.800 2.815 -13.953 1.00 95.88 82 GLN A N 1
ATOM 714 C CA . GLN A 1 82 ? -16.621 1.619 -13.134 1.00 95.88 82 GLN A CA 1
ATOM 715 C C . GLN A 1 82 ? -15.378 1.731 -12.231 1.00 95.88 82 GLN A C 1
ATOM 717 O O . GLN A 1 82 ? -14.307 2.166 -12.664 1.00 95.88 82 GLN A O 1
ATOM 722 N N . ASN A 1 83 ? -15.526 1.344 -10.959 1.00 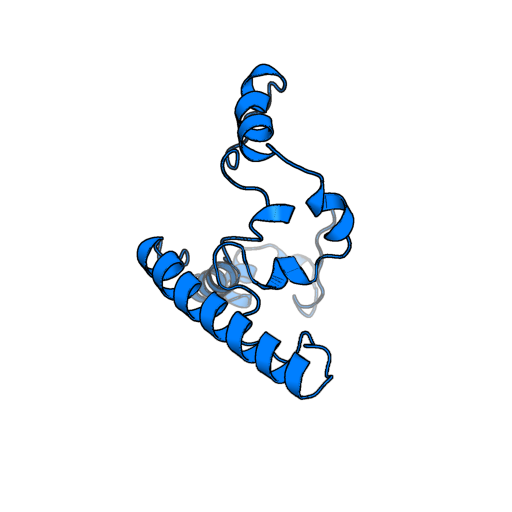96.75 83 ASN A N 1
ATOM 723 C CA . ASN A 1 83 ? -14.431 1.284 -9.992 1.00 96.75 83 ASN A CA 1
ATOM 724 C C . ASN A 1 83 ? -14.007 -0.181 -9.761 1.00 96.75 83 ASN A C 1
ATOM 726 O O . ASN A 1 83 ? -14.755 -0.919 -9.118 1.00 96.75 83 ASN A O 1
ATOM 730 N N . PRO A 1 84 ? -12.810 -0.611 -10.202 1.00 97.56 84 PRO A N 1
ATOM 731 C CA . PRO A 1 84 ? -12.331 -1.974 -9.961 1.00 97.56 84 PRO A CA 1
ATOM 732 C C . PRO A 1 84 ? -11.979 -2.245 -8.485 1.00 97.56 84 PRO A C 1
ATOM 734 O O . PRO A 1 84 ? -11.915 -3.400 -8.071 1.00 97.56 84 PRO A O 1
ATOM 737 N N . PHE A 1 85 ? -11.789 -1.202 -7.670 1.00 97.69 85 PHE A N 1
ATOM 738 C CA . PHE A 1 85 ? -11.469 -1.295 -6.241 1.00 97.69 85 PHE A CA 1
ATOM 739 C C . PHE A 1 85 ? -12.674 -0.930 -5.361 1.00 97.69 85 PHE A C 1
ATOM 741 O O . PHE A 1 85 ? -12.543 -0.195 -4.388 1.00 97.69 85 PHE A O 1
ATOM 748 N N . TRP A 1 86 ? -13.871 -1.399 -5.715 1.00 97.12 86 TRP A N 1
ATOM 749 C CA . TRP A 1 86 ? -15.107 -1.112 -4.972 1.00 97.12 86 TRP A CA 1
ATOM 750 C C . TRP A 1 86 ? -15.117 -1.694 -3.546 1.00 97.12 86 TRP A C 1
ATOM 752 O O . TRP A 1 86 ? -15.783 -1.160 -2.662 1.00 97.12 86 TRP A O 1
ATOM 762 N N . TRP A 1 87 ? -14.350 -2.760 -3.310 1.00 97.38 87 TRP A N 1
ATOM 763 C CA . TRP A 1 87 ? -14.340 -3.527 -2.061 1.00 97.38 87 TRP A CA 1
ATOM 764 C C . TRP A 1 87 ? -13.397 -2.971 -0.978 1.00 97.38 87 TRP A C 1
ATOM 766 O O . TRP A 1 87 ? -13.486 -3.386 0.180 1.00 97.38 87 TRP A O 1
ATOM 776 N N . THR A 1 88 ? -12.505 -2.033 -1.317 1.00 97.88 88 THR A N 1
ATOM 777 C CA . THR A 1 88 ? -11.510 -1.471 -0.389 1.00 97.88 88 THR A CA 1
ATOM 778 C C . THR A 1 88 ? -11.415 0.045 -0.491 1.00 97.88 88 THR A C 1
ATOM 780 O O . THR A 1 88 ? -11.772 0.651 -1.500 1.00 97.88 88 THR A O 1
ATOM 783 N N . HIS A 1 89 ? -10.910 0.677 0.564 1.00 97.62 89 HIS A N 1
ATOM 784 C CA . HIS A 1 89 ? -10.629 2.103 0.574 1.00 97.62 89 HIS A CA 1
ATOM 785 C C . HIS A 1 89 ? -9.355 2.388 1.366 1.00 97.62 89 HIS A C 1
ATOM 787 O O . HIS A 1 89 ? -9.294 2.117 2.562 1.00 97.62 89 HIS A O 1
ATOM 793 N N . GLN A 1 90 ? -8.353 3.002 0.729 1.00 97.00 90 GLN A N 1
ATOM 794 C CA . GLN A 1 90 ? -7.023 3.193 1.330 1.00 97.00 90 GLN A CA 1
ATOM 795 C C . GLN A 1 90 ? -7.038 4.009 2.629 1.00 97.00 90 GLN A C 1
ATOM 797 O O . GLN A 1 90 ? -6.180 3.803 3.480 1.00 97.00 90 GLN A O 1
ATOM 802 N N . ARG A 1 91 ? -8.013 4.910 2.815 1.00 96.75 91 ARG A N 1
ATOM 803 C CA . ARG A 1 91 ? -8.139 5.648 4.084 1.00 96.75 91 ARG A CA 1
ATOM 804 C C . ARG A 1 91 ? -8.547 4.749 5.258 1.00 96.75 91 ARG A C 1
ATOM 806 O O . ARG A 1 91 ? -8.135 5.016 6.373 1.00 96.75 91 ARG A O 1
ATOM 813 N N . HIS A 1 92 ? -9.308 3.685 5.010 1.00 97.31 92 HIS A N 1
ATOM 814 C CA . HIS A 1 92 ? -9.821 2.796 6.060 1.00 97.31 92 HIS A CA 1
ATOM 815 C C . HIS A 1 92 ? -9.004 1.511 6.181 1.00 97.31 92 HIS A C 1
ATOM 817 O O . HIS A 1 92 ? -8.621 1.128 7.277 1.00 97.31 92 HIS A O 1
ATOM 823 N N . ASP A 1 93 ? -8.711 0.867 5.052 1.00 97.81 93 ASP A N 1
ATOM 824 C CA . ASP A 1 93 ? -8.014 -0.421 5.021 1.00 97.81 93 ASP A CA 1
ATOM 825 C C . ASP A 1 93 ? -6.487 -0.263 4.914 1.00 97.81 93 ASP A C 1
ATOM 827 O O . ASP A 1 93 ? -5.746 -1.176 5.272 1.00 97.81 93 ASP A O 1
ATOM 831 N N . GLY A 1 94 ? -6.010 0.885 4.424 1.00 97.00 94 GLY A N 1
ATOM 832 C CA . GLY A 1 94 ? -4.623 1.081 4.002 1.00 97.00 94 GLY A CA 1
ATOM 833 C C . GLY A 1 94 ? -4.352 0.554 2.591 1.00 97.00 94 GLY A C 1
ATOM 834 O O . GLY A 1 94 ? -5.249 0.104 1.874 1.00 97.00 94 GLY A O 1
ATOM 835 N N . LYS A 1 95 ? -3.096 0.640 2.146 1.00 97.19 95 LYS A N 1
ATOM 836 C CA . LYS A 1 95 ? -2.679 0.085 0.853 1.00 97.19 95 LYS A CA 1
ATOM 837 C C . LYS A 1 95 ? -2.414 -1.416 1.012 1.00 97.19 95 LYS A C 1
ATOM 839 O O . LYS A 1 95 ? -1.478 -1.816 1.696 1.00 97.19 95 LYS A O 1
ATOM 844 N N . LEU A 1 96 ? -3.239 -2.250 0.378 1.00 96.94 96 LEU A N 1
ATOM 845 C CA . LEU A 1 96 ? -3.207 -3.705 0.580 1.00 96.94 96 LEU A CA 1
ATOM 846 C C . LEU A 1 96 ? -2.178 -4.448 -0.284 1.00 96.94 96 LEU A C 1
ATOM 848 O O . LEU A 1 96 ? -1.963 -5.633 -0.079 1.00 96.94 96 LEU A O 1
ATOM 852 N N . TRP A 1 97 ? -1.501 -3.774 -1.211 1.00 96.00 97 TRP A N 1
ATOM 853 C CA . TRP A 1 97 ? -0.468 -4.379 -2.054 1.00 96.00 97 TRP A CA 1
ATOM 854 C C . TRP A 1 97 ? 0.714 -3.433 -2.255 1.00 96.00 97 TRP A C 1
ATOM 856 O O . TRP A 1 97 ? 0.557 -2.209 -2.329 1.00 96.00 97 TRP A O 1
ATOM 866 N N . ASN A 1 98 ? 1.902 -4.007 -2.429 1.00 95.12 98 ASN A N 1
ATOM 867 C CA . ASN A 1 98 ? 3.113 -3.275 -2.768 1.00 95.12 98 ASN A CA 1
ATOM 868 C C . ASN A 1 98 ? 3.831 -3.968 -3.932 1.00 95.12 98 ASN A C 1
ATOM 870 O O . ASN A 1 98 ? 4.236 -5.118 -3.828 1.00 95.12 98 ASN A O 1
ATOM 874 N N . LEU A 1 99 ? 3.979 -3.254 -5.050 1.00 96.56 99 LEU A N 1
ATOM 875 C CA . LEU A 1 99 ? 4.587 -3.763 -6.285 1.00 96.56 99 LEU A CA 1
ATOM 876 C C . LEU A 1 99 ? 5.929 -3.080 -6.594 1.00 96.56 99 LEU A C 1
ATOM 878 O O . LEU A 1 99 ? 6.390 -3.113 -7.732 1.00 96.56 99 LEU A O 1
ATOM 882 N N . ASN A 1 100 ? 6.565 -2.450 -5.601 1.00 95.50 100 ASN A N 1
ATOM 883 C CA . ASN A 1 100 ? 7.887 -1.847 -5.787 1.00 95.50 100 ASN A CA 1
ATOM 884 C C . ASN A 1 100 ? 8.934 -2.900 -6.185 1.00 95.50 100 ASN A C 1
ATOM 886 O O . ASN A 1 100 ? 9.686 -2.664 -7.122 1.00 95.50 100 ASN A O 1
ATOM 890 N N . ASN A 1 101 ? 8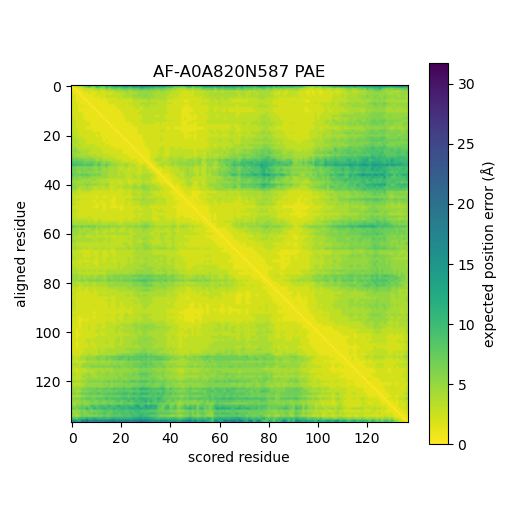.907 -4.085 -5.567 1.00 96.06 101 ASN A N 1
ATOM 891 C CA . ASN A 1 101 ? 9.819 -5.178 -5.925 1.00 96.06 101 ASN A CA 1
ATOM 892 C C . ASN A 1 101 ? 9.576 -5.682 -7.351 1.00 96.06 101 ASN A C 1
ATOM 894 O O . ASN A 1 101 ? 10.525 -5.948 -8.071 1.00 96.06 101 ASN A O 1
ATOM 898 N N . TYR A 1 102 ? 8.316 -5.726 -7.799 1.00 97.69 102 TYR A N 1
ATOM 899 C CA . TYR A 1 102 ? 8.007 -6.079 -9.187 1.00 97.69 102 TYR A CA 1
ATOM 900 C C . TYR A 1 102 ? 8.643 -5.100 -10.179 1.00 97.69 102 TYR A C 1
ATOM 902 O O . TYR A 1 102 ? 9.160 -5.527 -11.206 1.00 97.69 102 TYR A O 1
ATOM 910 N N . ARG A 1 103 ? 8.644 -3.794 -9.870 1.00 97.25 103 ARG A N 1
ATOM 911 C CA . ARG A 1 103 ? 9.328 -2.787 -10.694 1.00 97.25 103 ARG A CA 1
ATOM 912 C C . ARG A 1 103 ? 10.826 -3.087 -10.788 1.00 97.25 103 ARG A C 1
ATOM 914 O O . ARG A 1 103 ? 11.354 -3.121 -11.894 1.00 97.25 103 ARG A O 1
ATOM 921 N N . THR A 1 104 ? 11.488 -3.295 -9.652 1.00 97.31 104 THR A N 1
ATOM 922 C CA . THR A 1 104 ? 12.932 -3.570 -9.603 1.00 97.31 104 THR A CA 1
ATOM 923 C C . THR A 1 104 ? 13.283 -4.854 -10.349 1.00 97.31 104 THR A C 1
ATOM 925 O O . THR A 1 104 ? 14.162 -4.846 -11.205 1.00 97.31 104 THR A O 1
ATOM 928 N N . ASP A 1 105 ? 12.551 -5.935 -10.089 1.00 97.75 105 ASP A N 1
ATOM 929 C CA . ASP A 1 105 ? 12.806 -7.236 -10.704 1.00 97.75 105 ASP A CA 1
ATOM 930 C C . ASP A 1 105 ? 12.533 -7.219 -12.209 1.00 97.75 105 ASP A C 1
ATOM 932 O O . ASP A 1 105 ? 13.256 -7.861 -12.963 1.00 97.75 105 ASP A O 1
ATOM 936 N N . MET A 1 106 ? 11.536 -6.455 -12.670 1.00 97.94 106 MET A N 1
ATOM 937 C CA . MET A 1 106 ? 11.280 -6.280 -14.100 1.00 97.94 106 MET A CA 1
ATOM 938 C C . MET A 1 106 ? 12.448 -5.578 -14.797 1.00 97.94 106 MET A C 1
ATOM 940 O O . MET A 1 106 ? 12.863 -6.006 -15.868 1.00 97.94 106 MET A O 1
ATOM 944 N N . ILE A 1 107 ? 13.007 -4.530 -14.181 1.00 97.75 107 ILE A N 1
ATOM 945 C CA . ILE A 1 107 ? 14.191 -3.843 -14.716 1.00 97.75 107 ILE A CA 1
ATOM 946 C C . ILE A 1 107 ? 15.358 -4.827 -14.839 1.00 97.75 107 ILE A C 1
ATOM 948 O O . ILE A 1 107 ? 16.012 -4.881 -15.875 1.00 97.75 107 ILE A O 1
ATOM 952 N N . GLN A 1 108 ? 15.591 -5.643 -13.809 1.00 97.62 108 GLN A N 1
ATOM 953 C CA . GLN A 1 108 ? 16.658 -6.646 -13.831 1.00 97.62 108 GLN A CA 1
ATOM 954 C C . GLN A 1 108 ? 16.408 -7.741 -14.876 1.00 97.62 108 GLN A C 1
ATOM 956 O O . GLN A 1 108 ? 17.319 -8.104 -15.616 1.00 97.62 108 GLN A O 1
ATOM 961 N N . ALA A 1 109 ? 15.171 -8.226 -15.000 1.00 97.62 109 ALA A N 1
ATOM 962 C CA . ALA A 1 109 ? 14.798 -9.247 -15.977 1.00 97.62 109 ALA A CA 1
ATOM 963 C C . ALA A 1 109 ? 14.981 -8.788 -17.435 1.00 97.62 109 ALA A C 1
ATOM 965 O O . ALA A 1 109 ? 15.213 -9.621 -18.308 1.00 97.62 109 ALA A O 1
ATOM 966 N N . LEU A 1 110 ? 14.903 -7.480 -17.695 1.00 98.00 110 LEU A N 1
ATOM 967 C CA . LEU A 1 110 ? 15.128 -6.880 -19.014 1.00 98.00 110 LEU A CA 1
ATOM 968 C C . LEU A 1 110 ? 16.604 -6.535 -19.295 1.00 98.00 110 LEU A C 1
ATOM 970 O O . LEU A 1 110 ? 16.892 -5.892 -20.300 1.00 98.00 110 LEU A O 1
ATOM 974 N N . GLY A 1 111 ? 17.542 -6.958 -18.441 1.00 96.38 111 GLY A N 1
ATOM 975 C CA . GLY A 1 111 ? 18.973 -6.689 -18.627 1.00 96.38 111 GLY A CA 1
ATOM 976 C C . GLY A 1 111 ? 19.461 -5.396 -17.969 1.00 96.38 111 GLY A C 1
ATOM 977 O O . GLY A 1 111 ? 20.488 -4.850 -18.367 1.00 96.38 111 GLY A O 1
ATOM 978 N N . GLY A 1 112 ? 18.742 -4.904 -16.958 1.00 97.31 112 GLY A N 1
ATOM 979 C CA . GLY A 1 112 ? 19.095 -3.689 -16.232 1.00 97.31 112 GLY A CA 1
ATOM 980 C C . GLY A 1 112 ? 18.728 -2.409 -16.986 1.00 97.31 112 GLY A C 1
ATOM 981 O O . GLY A 1 112 ? 18.214 -2.432 -18.103 1.00 97.31 112 GLY A O 1
ATOM 982 N N . VAL A 1 113 ? 18.977 -1.260 -16.353 1.00 97.44 113 VAL A N 1
ATOM 983 C CA . VAL A 1 113 ? 18.595 0.045 -16.918 1.00 97.44 113 VAL A CA 1
ATOM 984 C C . VAL A 1 113 ? 19.343 0.325 -18.222 1.00 97.44 113 VAL A C 1
ATOM 986 O O . VAL A 1 113 ? 18.720 0.723 -19.199 1.00 97.44 113 VAL A O 1
ATOM 989 N N . GLU A 1 114 ? 20.650 0.062 -18.269 1.00 95.56 114 GLU A N 1
ATOM 990 C CA . GLU A 1 114 ? 21.462 0.269 -19.475 1.00 95.56 114 GLU A CA 1
ATOM 991 C C . GLU A 1 114 ? 20.970 -0.587 -20.647 1.00 95.56 114 GLU A C 1
ATOM 993 O O . GLU A 1 114 ? 20.742 -0.052 -21.729 1.00 95.56 114 GLU A O 1
ATOM 998 N N . GLY A 1 115 ? 20.704 -1.879 -20.415 1.00 96.88 115 GLY A N 1
ATOM 999 C CA . GLY A 1 115 ? 20.177 -2.781 -21.442 1.00 96.88 115 GLY A CA 1
ATOM 1000 C C . GLY A 1 115 ? 18.834 -2.317 -22.007 1.00 96.88 115 GLY A C 1
ATOM 1001 O O . GLY A 1 115 ? 18.632 -2.335 -23.218 1.00 96.88 115 GLY A O 1
ATOM 1002 N N . ILE A 1 116 ? 17.938 -1.811 -21.154 1.00 98.12 116 ILE A N 1
ATOM 1003 C CA . ILE A 1 116 ? 16.669 -1.220 -21.603 1.00 98.12 116 ILE A CA 1
ATOM 1004 C C . ILE A 1 116 ? 16.918 0.028 -22.461 1.00 98.12 116 ILE A C 1
ATOM 1006 O O . ILE A 1 116 ? 16.276 0.198 -23.499 1.00 98.12 116 ILE A O 1
ATOM 1010 N N . LEU A 1 117 ? 17.832 0.909 -22.044 1.00 97.88 117 LEU A N 1
ATOM 1011 C CA . LEU A 1 117 ? 18.084 2.181 -22.724 1.00 97.88 117 LEU A CA 1
ATOM 1012 C C . LEU A 1 117 ? 18.716 2.013 -24.112 1.00 97.88 117 LEU A C 1
ATOM 1014 O O . LEU A 1 117 ? 18.493 2.879 -24.960 1.00 97.88 117 LEU A O 1
ATOM 1018 N N . GLU A 1 118 ? 19.404 0.900 -24.390 1.00 97.25 118 GLU A N 1
ATOM 1019 C CA . GLU A 1 118 ? 19.879 0.557 -25.744 1.00 97.25 118 GLU A CA 1
ATOM 1020 C C . GLU A 1 118 ? 18.734 0.411 -26.761 1.00 97.25 118 GLU A C 1
ATOM 1022 O O . GLU A 1 118 ? 18.926 0.629 -27.955 1.00 97.25 118 GLU A O 1
ATOM 1027 N N . HIS A 1 119 ? 17.517 0.107 -26.301 1.00 97.94 119 HIS A N 1
ATOM 1028 C CA . HIS A 1 119 ? 16.321 0.011 -27.143 1.00 97.94 119 HIS A CA 1
ATOM 1029 C C . HIS A 1 119 ? 15.554 1.338 -27.268 1.00 97.94 119 HIS A C 1
ATOM 1031 O O . HIS A 1 119 ? 14.388 1.357 -27.668 1.00 97.94 119 HIS A O 1
ATOM 1037 N N . THR A 1 120 ? 16.185 2.460 -26.918 1.00 97.88 120 THR A N 1
ATOM 1038 C CA . THR A 1 120 ? 15.575 3.796 -26.935 1.00 97.88 120 THR A CA 1
ATOM 1039 C C . THR A 1 120 ? 16.469 4.814 -27.649 1.00 97.88 120 THR A C 1
ATOM 1041 O O . THR A 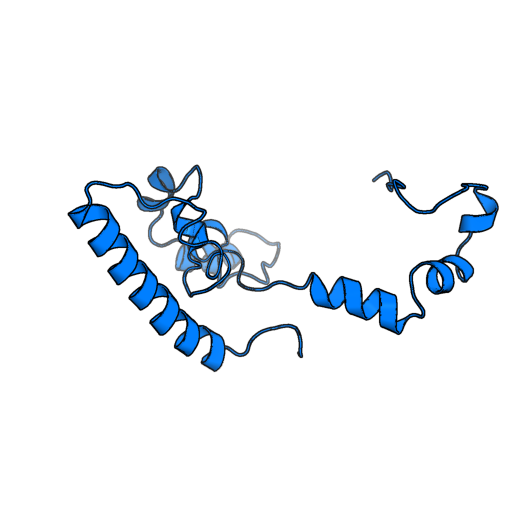1 120 ? 17.604 4.526 -28.017 1.00 97.88 120 THR A O 1
ATOM 1044 N N . LEU A 1 121 ? 15.981 6.049 -27.806 1.00 97.75 121 LEU A N 1
ATOM 1045 C CA . LEU A 1 121 ? 16.771 7.174 -28.327 1.00 97.75 121 LEU A CA 1
ATOM 1046 C C . LEU A 1 121 ? 17.604 7.892 -27.248 1.00 97.75 121 LEU A C 1
ATOM 1048 O O . LEU A 1 121 ? 18.046 9.016 -27.473 1.00 97.75 121 LEU A O 1
ATOM 1052 N N . PHE A 1 122 ? 17.851 7.270 -26.091 1.00 97.81 122 PHE A N 1
ATOM 1053 C CA . PHE A 1 122 ? 18.574 7.896 -24.977 1.00 97.81 122 PHE A CA 1
ATOM 1054 C C . PHE A 1 122 ? 19.976 8.405 -25.363 1.00 97.81 122 PHE A C 1
ATOM 1056 O O . PHE A 1 122 ? 20.361 9.518 -25.016 1.00 97.81 122 PHE A O 1
ATOM 1063 N N . LYS A 1 123 ? 20.730 7.661 -26.180 1.00 96.19 123 LYS A N 1
ATOM 1064 C CA . LYS A 1 123 ? 22.027 8.147 -26.692 1.00 96.19 123 LYS A CA 1
ATOM 1065 C C . LYS A 1 123 ? 21.885 9.364 -27.615 1.00 96.19 123 LYS A C 1
ATOM 1067 O O . LYS A 1 123 ? 22.778 10.204 -27.660 1.00 96.19 123 LYS A O 1
ATOM 1072 N N . GLY A 1 124 ? 20.753 9.491 -28.309 1.00 97.19 124 GLY A N 1
ATOM 1073 C CA . GLY A 1 124 ? 20.440 10.638 -29.165 1.00 97.19 124 GLY A CA 1
ATOM 1074 C C . GLY A 1 124 ? 20.152 11.923 -28.386 1.00 97.19 124 GLY A C 1
ATOM 1075 O O . GLY A 1 124 ? 20.358 13.007 -28.920 1.00 97.19 124 GLY A O 1
ATOM 1076 N N . THR A 1 125 ? 19.738 11.825 -27.117 1.00 96.75 125 THR A N 1
ATOM 1077 C CA . THR A 1 125 ? 19.554 13.003 -26.252 1.00 96.75 125 THR A CA 1
ATOM 1078 C C . THR A 1 125 ? 20.864 13.517 -25.654 1.00 96.75 125 THR A C 1
ATOM 1080 O O . THR A 1 125 ? 20.873 14.589 -25.061 1.00 96.75 125 THR A O 1
ATOM 1083 N N . TYR A 1 126 ? 21.966 12.771 -25.806 1.00 96.25 126 TYR A N 1
ATOM 1084 C CA . TYR A 1 126 ? 23.313 13.151 -25.361 1.00 96.25 126 TYR A CA 1
ATOM 1085 C C . TYR A 1 126 ? 23.434 13.465 -23.851 1.00 96.25 126 TYR A C 1
ATOM 1087 O O . TYR A 1 126 ? 24.326 14.195 -23.420 1.00 96.25 126 TYR A O 1
ATOM 1095 N N . PHE A 1 127 ? 22.549 12.901 -23.019 1.00 97.06 127 PHE A N 1
ATOM 1096 C CA . PHE A 1 127 ? 22.668 12.980 -21.561 1.00 97.06 127 PHE A CA 1
ATOM 1097 C C . PHE A 1 127 ? 23.774 12.042 -21.061 1.00 97.06 127 PHE A C 1
ATOM 1099 O O . PHE A 1 127 ? 23.904 10.917 -21.538 1.00 97.06 127 PHE A O 1
ATOM 1106 N N . ALA A 1 128 ? 24.553 12.497 -20.074 1.00 95.25 128 ALA A N 1
ATOM 1107 C CA . ALA A 1 128 ? 25.675 11.731 -19.521 1.00 95.25 128 ALA A CA 1
ATOM 1108 C C . ALA A 1 128 ? 25.240 10.577 -18.596 1.00 95.25 128 ALA A C 1
ATOM 1110 O O . ALA A 1 128 ? 25.966 9.600 -18.447 1.00 95.25 128 ALA A O 1
ATOM 1111 N N . THR A 1 129 ? 24.068 10.691 -17.966 1.00 95.88 129 THR A N 1
ATOM 1112 C CA . THR A 1 129 ? 23.478 9.668 -17.093 1.00 95.88 129 THR A CA 1
ATOM 1113 C C . THR A 1 129 ? 21.961 9.674 -17.242 1.00 95.88 129 THR A C 1
ATOM 1115 O O . THR A 1 129 ? 21.366 10.685 -17.620 1.00 95.88 129 THR A O 1
ATOM 1118 N N . TRP A 1 130 ? 21.339 8.531 -16.969 1.00 94.94 130 TRP A N 1
ATOM 1119 C CA . TRP A 1 130 ? 19.886 8.394 -16.892 1.00 94.94 130 TRP A CA 1
ATOM 1120 C C . TRP A 1 130 ? 19.331 8.803 -15.519 1.00 94.94 130 TRP A C 1
ATOM 1122 O O . TRP A 1 130 ? 18.120 8.975 -15.363 1.00 94.94 130 TRP A O 1
ATOM 1132 N N . GLU A 1 131 ? 20.196 8.963 -14.516 1.00 96.25 131 GLU A N 1
ATOM 1133 C CA . GLU A 1 131 ? 19.807 9.393 -13.175 1.00 96.25 131 GLU A CA 1
ATOM 1134 C C . GLU A 1 131 ? 19.312 10.845 -13.177 1.00 96.25 131 GLU A C 1
ATOM 1136 O O . GLU A 1 131 ? 19.881 11.722 -13.823 1.00 96.25 131 GLU A O 1
ATOM 1141 N N . GLY A 1 132 ? 18.232 11.112 -12.438 1.00 93.94 132 GLY A N 1
ATOM 1142 C CA . GLY A 1 132 ? 17.656 12.456 -12.319 1.00 93.94 132 GLY A CA 1
ATOM 1143 C C . GLY A 1 132 ? 16.800 12.901 -13.507 1.00 93.94 132 GLY A C 1
ATOM 1144 O O . GLY A 1 132 ? 16.202 13.976 -13.450 1.00 93.94 132 GLY A O 1
ATOM 1145 N N . LEU A 1 133 ? 16.675 12.077 -14.551 1.00 95.38 133 LEU A N 1
ATOM 1146 C CA . LEU A 1 133 ? 15.725 12.338 -15.624 1.00 95.38 133 LEU A CA 1
ATOM 1147 C C . LEU A 1 133 ? 14.288 12.250 -15.113 1.00 95.38 133 LEU A C 1
ATOM 1149 O O . LEU A 1 133 ? 13.914 11.348 -14.358 1.00 95.38 133 LEU A O 1
ATOM 1153 N N . PHE A 1 134 ? 13.464 13.172 -15.590 1.00 96.00 134 PHE A N 1
ATOM 1154 C CA . PHE A 1 134 ? 12.029 13.173 -15.371 1.00 96.00 134 PHE A CA 1
ATOM 1155 C C . PHE A 1 134 ? 11.319 13.379 -16.705 1.00 96.00 134 PHE A C 1
ATOM 1157 O O . PHE A 1 134 ? 11.835 14.025 -17.614 1.00 96.00 134 PHE A O 1
ATOM 1164 N N . TRP A 1 135 ? 10.126 12.809 -16.817 1.00 94.88 135 TRP A N 1
ATOM 1165 C CA . TRP A 1 135 ? 9.278 12.957 -17.991 1.00 94.88 135 TRP A CA 1
ATOM 1166 C C . TRP A 1 135 ? 8.220 14.017 -17.690 1.00 94.88 135 TRP A C 1
ATOM 1168 O O . TRP A 1 135 ? 7.478 13.876 -16.712 1.00 94.88 135 TRP A O 1
ATOM 1178 N N . GLU A 1 136 ? 8.160 15.071 -18.503 1.00 94.19 136 GLU A N 1
ATOM 1179 C CA . GLU A 1 136 ? 7.053 16.030 -18.474 1.00 94.19 136 GLU A CA 1
ATOM 1180 C C . GLU A 1 136 ? 5.766 15.335 -18.950 1.00 94.19 136 GLU A C 1
ATOM 1182 O O . GLU A 1 136 ? 5.812 14.453 -19.813 1.00 94.19 136 GLU A O 1
ATOM 1187 N N . LYS A 1 137 ? 4.631 15.670 -18.330 1.00 80.19 137 LYS A N 1
ATOM 1188 C CA . LYS A 1 137 ? 3.322 15.076 -18.629 1.00 80.19 137 LYS A CA 1
ATOM 1189 C C . LYS A 1 137 ? 2.412 16.056 -19.338 1.00 80.19 137 LYS A C 1
ATOM 1191 O O . LYS A 1 137 ? 2.368 17.216 -18.882 1.00 80.19 137 LYS A O 1
#

Mean predicted aligned error: 4.13 Å